Protein AF-A0A9D5VQ92-F1 (afdb_monomer_lite)

Secondary structure (DSSP, 8-state):
--SSS-EEEEEE--TT-SSPPPEEEEE-TT-S-----S-TTSSHHHHHHHHHHHHHHHHTTPPPSSSEEEE---SEEEEE-GGG--TTS-S-HHHHHHHHHHHHHHHHHHS-HHHHTTEEEEESSSSTTS-HHHHHHHHHHHHHHHHHTT-

Sequence (151 aa):
MASTPSLLLQGLFHPLLANPVTNDITLSTTEHGLIISGPNTGGKSVALKAIAIAHLFLHFGLFIPATHACIYPFDHLYFFGNDQQDLSQGLSSFSAEVKNYLHLLSELTLLPSVAAGNSLIIIDEIFSSTSSEEASALAISLFSELKKLGS

Radius of gyration: 15.93 Å; chains: 1; bounding box: 35×37×40 Å

Structure (mmCIF, N/CA/C/O backbone):
data_AF-A0A9D5VQ92-F1
#
_entry.id   AF-A0A9D5VQ92-F1
#
loop_
_atom_site.group_PDB
_atom_site.id
_atom_site.type_symbol
_atom_site.label_atom_id
_atom_site.label_alt_id
_atom_site.label_comp_id
_atom_site.label_asym_id
_atom_site.label_entity_id
_atom_site.label_seq_id
_atom_site.pdbx_PDB_ins_code
_atom_site.Cartn_x
_atom_site.Cartn_y
_atom_site.Cartn_z
_atom_site.occupancy
_atom_site.B_iso_or_equiv
_atom_site.auth_seq_id
_atom_site.auth_comp_id
_atom_site.auth_asym_id
_atom_site.auth_atom_id
_atom_site.pdbx_PDB_model_num
ATOM 1 N N . MET A 1 1 ? 6.064 -12.764 -10.974 1.00 61.53 1 MET A N 1
ATOM 2 C CA . MET A 1 1 ? 4.900 -12.556 -10.087 1.00 61.53 1 MET A CA 1
ATOM 3 C C . MET A 1 1 ? 5.091 -13.431 -8.870 1.00 61.53 1 MET A C 1
ATOM 5 O O . MET A 1 1 ? 5.576 -14.548 -9.030 1.00 61.53 1 MET A O 1
ATOM 9 N N . ALA A 1 2 ? 4.778 -12.919 -7.684 1.00 66.44 2 ALA A N 1
ATOM 10 C CA . ALA A 1 2 ? 4.850 -13.710 -6.461 1.00 66.44 2 ALA A CA 1
ATOM 11 C C . ALA A 1 2 ? 3.618 -14.622 -6.329 1.00 66.44 2 ALA A C 1
ATOM 13 O O . ALA A 1 2 ? 2.543 -14.276 -6.811 1.00 66.44 2 ALA A O 1
ATOM 14 N N . SER A 1 3 ? 3.774 -15.774 -5.673 1.00 75.38 3 SER A N 1
ATOM 15 C CA . SER A 1 3 ? 2.689 -16.729 -5.381 1.00 75.38 3 SER A CA 1
ATOM 16 C C . SER A 1 3 ? 1.998 -16.484 -4.036 1.00 75.38 3 SER A C 1
ATOM 18 O O . SER A 1 3 ? 1.036 -17.165 -3.702 1.00 75.38 3 SER A O 1
ATOM 20 N N . THR A 1 4 ? 2.512 -15.541 -3.251 1.00 84.81 4 THR A N 1
ATOM 21 C CA . THR A 1 4 ? 2.058 -15.186 -1.900 1.00 84.81 4 THR A CA 1
ATOM 22 C C . THR A 1 4 ? 2.129 -13.669 -1.720 1.00 84.81 4 THR A C 1
ATOM 24 O O . THR A 1 4 ? 3.044 -13.069 -2.304 1.00 84.81 4 THR A O 1
ATOM 27 N N . PRO A 1 5 ? 1.244 -13.058 -0.905 1.00 88.94 5 PRO A N 1
ATOM 28 C CA . PRO A 1 5 ? 1.229 -11.618 -0.651 1.00 88.94 5 PRO A CA 1
ATOM 29 C C . PRO A 1 5 ? 2.618 -11.076 -0.324 1.00 88.94 5 PRO A C 1
ATOM 31 O O . PRO A 1 5 ? 3.227 -11.455 0.673 1.00 88.94 5 PRO A O 1
ATOM 34 N N . SER A 1 6 ? 3.161 -10.274 -1.239 1.00 91.94 6 SER A N 1
ATOM 35 C CA . SER A 1 6 ? 4.499 -9.691 -1.133 1.00 91.94 6 SER A CA 1
ATOM 36 C C . SER A 1 6 ? 4.720 -8.606 -2.188 1.00 91.94 6 SER A C 1
ATOM 38 O O . SER A 1 6 ? 4.094 -8.599 -3.255 1.00 91.94 6 SER A O 1
ATOM 40 N N . LEU A 1 7 ? 5.633 -7.686 -1.882 1.00 94.19 7 LEU A N 1
ATOM 41 C CA . LEU A 1 7 ? 6.100 -6.631 -2.776 1.00 94.19 7 LEU A CA 1
ATOM 42 C C . LEU A 1 7 ? 7.625 -6.595 -2.719 1.00 94.19 7 LEU A C 1
ATOM 44 O O . LEU A 1 7 ? 8.191 -6.361 -1.660 1.00 94.19 7 LEU A O 1
ATOM 48 N N . LEU A 1 8 ? 8.296 -6.800 -3.846 1.00 96.50 8 LEU A N 1
ATOM 49 C CA . LEU A 1 8 ? 9.724 -6.540 -4.002 1.00 96.50 8 LEU A CA 1
ATOM 50 C C . LEU A 1 8 ? 9.899 -5.600 -5.187 1.00 96.50 8 LEU A C 1
ATOM 52 O O . LEU A 1 8 ? 9.673 -5.989 -6.332 1.00 96.50 8 LEU A O 1
ATOM 56 N N . LEU A 1 9 ? 10.286 -4.365 -4.909 1.00 97.75 9 LEU A N 1
ATOM 57 C CA . LEU A 1 9 ? 10.472 -3.310 -5.894 1.00 97.75 9 LEU A CA 1
ATOM 58 C C . LEU A 1 9 ? 11.860 -2.717 -5.680 1.00 97.75 9 LEU A C 1
ATOM 60 O O . LEU A 1 9 ? 12.136 -2.183 -4.612 1.00 97.75 9 LEU A O 1
ATOM 64 N N . GLN A 1 10 ? 12.729 -2.821 -6.679 1.00 98.31 10 GLN A N 1
ATOM 65 C CA . GLN A 1 10 ? 14.048 -2.194 -6.661 1.00 98.31 10 GLN A CA 1
ATOM 66 C C . GLN A 1 10 ? 14.082 -1.067 -7.681 1.00 98.31 10 GLN A C 1
ATOM 68 O O . GLN A 1 10 ? 13.569 -1.211 -8.795 1.00 98.31 10 GLN A O 1
ATOM 73 N N . GLY A 1 11 ? 14.664 0.063 -7.301 1.00 97.94 11 GLY A N 1
ATOM 74 C CA . GLY A 1 11 ? 14.735 1.246 -8.141 1.00 97.94 11 GLY A CA 1
ATOM 75 C C . GLY A 1 11 ? 13.360 1.794 -8.539 1.00 97.94 11 GLY A C 1
ATOM 76 O O . GLY A 1 11 ? 13.227 2.315 -9.645 1.00 97.94 11 GLY A O 1
ATOM 77 N N . LEU A 1 12 ? 12.334 1.649 -7.691 1.00 98.38 12 LEU A N 1
ATOM 78 C CA . LEU A 1 12 ? 10.981 2.139 -7.965 1.00 98.38 12 LEU A CA 1
ATOM 79 C C . LEU A 1 12 ? 10.982 3.658 -8.082 1.00 98.38 12 LEU A C 1
ATOM 81 O O . LEU A 1 12 ? 11.481 4.353 -7.196 1.00 98.38 12 LEU A O 1
ATOM 85 N N . PHE A 1 13 ? 10.344 4.185 -9.117 1.00 97.50 13 PHE A N 1
ATOM 86 C CA . PHE A 1 13 ? 10.149 5.618 -9.275 1.00 97.50 13 PHE A CA 1
ATOM 87 C C . PHE A 1 13 ? 8.709 5.962 -9.639 1.00 97.50 13 PHE A C 1
ATOM 89 O O . PHE A 1 13 ? 7.961 5.151 -10.178 1.00 97.50 13 PHE A O 1
ATOM 96 N N . HIS A 1 14 ? 8.320 7.207 -9.366 1.00 97.38 14 HIS A N 1
ATOM 97 C CA . HIS A 1 14 ? 7.031 7.725 -9.801 1.00 97.38 14 HIS A CA 1
ATOM 98 C C . HIS A 1 14 ? 7.125 8.182 -11.271 1.00 97.38 14 HIS A C 1
ATOM 100 O O . HIS A 1 14 ? 7.825 9.161 -11.549 1.00 97.38 14 HIS A O 1
ATOM 106 N N . PRO A 1 15 ? 6.418 7.541 -12.222 1.00 96.44 15 PRO A N 1
ATOM 107 C CA . PRO A 1 15 ? 6.654 7.739 -13.657 1.00 96.44 15 PRO A CA 1
ATOM 108 C C . PRO A 1 15 ? 6.230 9.115 -14.190 1.00 96.44 15 PRO A C 1
ATOM 110 O O . PRO A 1 15 ? 6.669 9.512 -15.262 1.00 96.44 15 PRO A O 1
ATOM 113 N N . LEU A 1 16 ? 5.395 9.858 -13.454 1.00 95.50 16 LEU A N 1
ATOM 114 C CA . LEU A 1 16 ? 4.981 11.217 -13.840 1.00 95.50 16 LEU A CA 1
ATOM 115 C C . LEU A 1 16 ? 5.953 12.323 -13.388 1.00 95.50 16 LEU A C 1
ATOM 117 O O . LEU A 1 16 ? 5.697 13.497 -13.645 1.00 95.50 16 LEU A O 1
ATOM 121 N N . LEU A 1 17 ? 7.042 11.987 -12.687 1.00 95.06 17 LEU A N 1
ATOM 122 C CA . LEU A 1 17 ? 8.044 12.972 -12.275 1.00 95.06 17 LEU A CA 1
ATOM 123 C C . LEU A 1 17 ? 9.147 13.089 -13.328 1.00 95.06 17 LEU A C 1
ATOM 125 O O . LEU A 1 17 ? 9.634 12.085 -13.833 1.00 95.06 17 LEU A O 1
ATOM 129 N N . ALA A 1 18 ? 9.586 14.318 -13.613 1.00 94.25 18 ALA A N 1
ATOM 130 C CA . ALA A 1 18 ? 10.633 14.571 -14.605 1.00 94.25 18 ALA A CA 1
ATOM 131 C C . ALA A 1 18 ? 12.019 14.055 -14.173 1.00 94.25 18 ALA A C 1
ATOM 133 O O . ALA A 1 18 ? 12.769 13.552 -14.998 1.00 94.25 18 ALA A O 1
ATOM 134 N N . ASN A 1 19 ? 12.354 14.172 -12.882 1.00 94.06 19 ASN A N 1
ATOM 135 C CA . ASN A 1 19 ? 13.621 13.709 -12.306 1.00 94.06 19 ASN A CA 1
ATOM 136 C C . ASN A 1 19 ? 13.340 12.958 -10.995 1.00 94.06 19 ASN A C 1
ATOM 138 O O . ASN A 1 19 ? 13.517 13.527 -9.914 1.00 94.06 19 ASN A O 1
ATOM 142 N N . PRO A 1 20 ? 12.806 11.727 -11.056 1.00 94.75 20 PRO A N 1
ATOM 143 C CA . PRO A 1 20 ? 12.431 11.010 -9.854 1.00 94.75 20 PRO A CA 1
ATOM 144 C C . PRO A 1 20 ? 13.657 10.473 -9.115 1.00 94.75 20 PRO A C 1
ATOM 146 O O . PRO A 1 20 ? 14.600 9.963 -9.718 1.00 94.75 20 PRO A O 1
ATOM 149 N N . VAL A 1 21 ? 13.592 10.510 -7.786 1.00 94.50 21 VAL A N 1
ATOM 150 C CA . VAL A 1 21 ? 14.463 9.698 -6.933 1.00 94.50 21 VAL A CA 1
ATOM 151 C C . VAL A 1 21 ? 13.875 8.291 -6.865 1.00 94.50 21 VAL A C 1
ATOM 153 O O . VAL A 1 21 ? 12.665 8.130 -6.688 1.00 94.50 21 VAL A O 1
ATOM 156 N N . THR A 1 22 ? 14.724 7.282 -7.038 1.00 96.69 22 THR A N 1
ATOM 157 C CA . THR A 1 22 ? 14.315 5.878 -6.969 1.00 96.69 22 THR A CA 1
ATOM 158 C C . THR A 1 22 ? 14.326 5.373 -5.528 1.00 96.69 22 THR A C 1
ATOM 160 O O . THR A 1 22 ? 15.098 5.859 -4.702 1.00 96.69 22 THR A O 1
ATOM 163 N N . ASN A 1 23 ? 13.459 4.412 -5.217 1.00 95.88 23 ASN A N 1
ATOM 164 C CA . ASN A 1 23 ? 13.325 3.827 -3.887 1.00 95.88 23 ASN A CA 1
ATOM 165 C C . ASN A 1 23 ? 13.266 2.302 -3.987 1.00 95.88 23 ASN A C 1
ATOM 167 O O . ASN A 1 23 ? 12.605 1.760 -4.872 1.00 95.88 23 ASN A O 1
ATOM 171 N N . ASP A 1 24 ? 13.906 1.620 -3.045 1.00 97.19 24 ASP A N 1
ATOM 172 C CA . ASP A 1 24 ? 13.750 0.180 -2.873 1.00 97.19 24 ASP A CA 1
ATOM 173 C C . ASP A 1 24 ? 12.674 -0.073 -1.816 1.00 97.19 24 ASP A C 1
ATOM 175 O O . ASP A 1 24 ? 12.704 0.508 -0.730 1.00 97.19 24 ASP A O 1
ATOM 179 N N . ILE A 1 25 ? 11.700 -0.922 -2.139 1.00 96.00 25 ILE A N 1
ATOM 180 C CA . ILE A 1 25 ? 10.546 -1.214 -1.288 1.00 96.00 25 ILE A CA 1
ATOM 181 C C . ILE A 1 25 ? 10.381 -2.722 -1.211 1.00 96.00 25 ILE A C 1
ATOM 183 O O . ILE A 1 25 ? 10.268 -3.404 -2.231 1.00 96.00 25 ILE A O 1
ATOM 187 N N . THR A 1 26 ? 10.374 -3.238 0.014 1.00 95.06 26 THR A N 1
ATOM 188 C CA . THR A 1 26 ? 10.162 -4.657 0.287 1.00 95.06 26 THR A CA 1
ATOM 189 C C . THR A 1 26 ? 9.069 -4.818 1.334 1.00 95.06 26 THR A C 1
ATOM 191 O O . THR A 1 26 ? 9.128 -4.195 2.389 1.00 95.06 26 THR A O 1
ATOM 194 N N . LEU A 1 27 ? 8.086 -5.656 1.023 1.00 92.94 27 LEU A N 1
ATOM 195 C CA . LEU A 1 27 ? 7.121 -6.229 1.949 1.00 92.94 27 LEU A CA 1
ATOM 196 C C . LEU A 1 27 ? 7.185 -7.742 1.755 1.00 92.94 27 LEU A C 1
ATOM 198 O O . LEU A 1 27 ? 6.778 -8.267 0.712 1.00 92.94 27 LEU A O 1
ATOM 202 N N . SER A 1 28 ? 7.781 -8.428 2.721 1.00 89.19 28 SER A N 1
ATOM 203 C CA . SER A 1 28 ? 7.953 -9.877 2.680 1.00 89.19 28 SER A CA 1
ATOM 204 C C . SER A 1 28 ? 6.657 -10.607 3.032 1.00 89.19 28 SER A C 1
ATOM 206 O O . SER A 1 28 ? 5.723 -10.040 3.585 1.00 89.19 28 SER A O 1
ATOM 208 N N . THR A 1 29 ? 6.621 -11.913 2.781 1.00 85.25 29 THR A N 1
ATOM 209 C CA . THR A 1 29 ? 5.471 -12.769 3.114 1.00 85.25 29 THR A CA 1
ATOM 210 C C . THR A 1 29 ? 5.253 -12.952 4.618 1.00 85.25 29 THR A C 1
ATOM 212 O O . THR A 1 29 ? 4.256 -13.539 5.028 1.00 85.25 29 THR A O 1
ATOM 215 N N . THR A 1 30 ? 6.217 -12.539 5.444 1.00 83.38 30 THR A N 1
ATOM 216 C CA . THR A 1 30 ? 6.151 -12.615 6.912 1.00 83.38 30 THR A CA 1
ATOM 217 C C . THR A 1 30 ? 5.660 -11.320 7.552 1.00 83.38 30 THR A C 1
ATOM 219 O O . THR A 1 30 ? 5.426 -11.281 8.759 1.00 83.38 30 THR A O 1
ATOM 222 N N . GLU A 1 31 ? 5.521 -10.260 6.761 1.00 81.88 31 GLU A N 1
ATOM 223 C CA . GLU A 1 31 ? 5.085 -8.944 7.205 1.00 81.88 31 GLU A CA 1
ATOM 224 C C . GLU A 1 31 ? 3.654 -8.692 6.719 1.00 81.88 31 GLU A C 1
ATOM 226 O O . GLU A 1 31 ? 3.314 -8.982 5.577 1.00 81.88 31 GLU A O 1
ATOM 231 N N . HIS A 1 32 ? 2.813 -8.131 7.589 1.00 78.19 32 HIS A N 1
ATOM 232 C CA . HIS A 1 32 ? 1.421 -7.778 7.267 1.00 78.19 32 HIS A CA 1
ATOM 233 C C . HIS A 1 32 ? 1.254 -6.294 6.903 1.00 78.19 32 HIS A C 1
ATOM 235 O O . HIS A 1 32 ? 0.145 -5.803 6.753 1.00 78.19 32 HIS A O 1
ATOM 241 N N . GLY A 1 33 ? 2.348 -5.538 6.822 1.00 88.25 33 GLY A N 1
ATOM 242 C CA . GLY A 1 33 ? 2.294 -4.121 6.496 1.00 88.25 33 GLY A CA 1
ATOM 243 C C . GLY A 1 33 ? 3.656 -3.448 6.579 1.00 88.25 33 GLY A C 1
ATOM 244 O O . GLY A 1 33 ? 4.580 -3.953 7.217 1.00 88.25 33 GLY A O 1
ATOM 245 N N . LEU A 1 34 ? 3.754 -2.287 5.936 1.00 91.12 34 LEU A N 1
ATOM 246 C CA . LEU A 1 34 ? 4.936 -1.431 5.913 1.00 91.12 34 LEU A CA 1
ATOM 247 C C . LEU A 1 34 ? 4.552 -0.042 6.429 1.00 91.12 34 LEU A C 1
ATOM 249 O O . LEU A 1 34 ? 3.668 0.604 5.872 1.00 91.12 34 LEU A O 1
ATOM 253 N N . ILE A 1 35 ? 5.243 0.434 7.466 1.00 90.56 35 ILE A N 1
ATOM 254 C CA . ILE A 1 35 ? 5.087 1.806 7.965 1.00 90.56 35 ILE A CA 1
ATOM 255 C C . ILE A 1 35 ? 6.214 2.662 7.393 1.00 90.56 35 ILE A C 1
ATOM 257 O O . ILE A 1 35 ? 7.389 2.410 7.659 1.00 90.56 35 ILE A O 1
ATOM 261 N N . ILE A 1 36 ? 5.853 3.709 6.649 1.00 89.44 36 ILE A N 1
ATOM 262 C CA . ILE A 1 36 ? 6.797 4.706 6.137 1.00 89.44 36 ILE A CA 1
ATOM 263 C C . ILE A 1 36 ? 6.689 5.963 7.004 1.00 89.44 36 ILE A C 1
ATOM 265 O O . ILE A 1 36 ? 5.681 6.667 6.971 1.00 89.44 36 ILE A O 1
ATOM 269 N N . SER A 1 37 ? 7.734 6.258 7.776 1.00 87.31 37 SER A N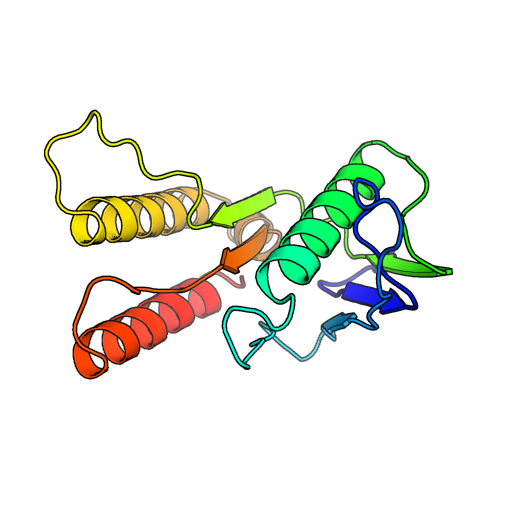 1
ATOM 270 C CA . SER A 1 37 ? 7.817 7.450 8.627 1.00 87.31 37 SER A CA 1
ATOM 271 C C . SER A 1 37 ? 8.875 8.435 8.119 1.00 87.31 37 SER A C 1
ATOM 273 O O . SER A 1 37 ? 9.732 8.099 7.305 1.00 87.31 37 SER A O 1
ATOM 275 N N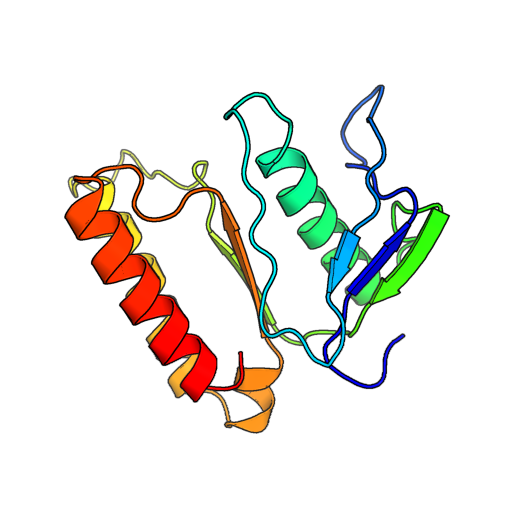 . GLY A 1 38 ? 8.784 9.692 8.557 1.00 85.81 38 GLY A N 1
ATOM 276 C CA . GLY A 1 38 ? 9.683 10.769 8.138 1.00 85.81 38 GLY A CA 1
ATOM 277 C C . G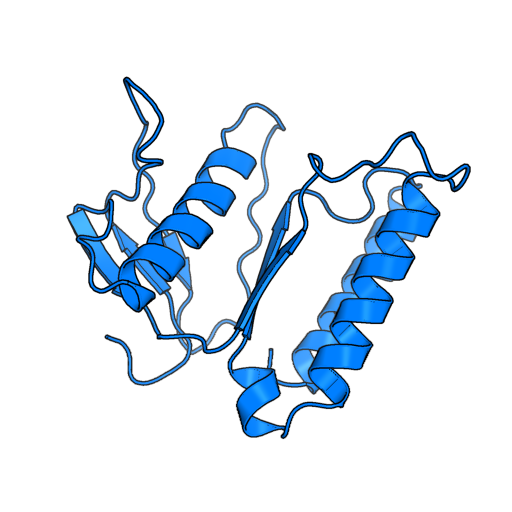LY A 1 38 ? 8.950 12.099 7.943 1.00 85.81 38 GLY A C 1
ATOM 278 O O . GLY A 1 38 ? 7.724 12.146 8.066 1.00 85.81 38 GLY A O 1
ATOM 279 N N . PRO A 1 39 ? 9.662 13.191 7.616 1.00 82.19 39 PRO A N 1
ATOM 280 C CA . PRO A 1 39 ? 9.054 14.506 7.404 1.00 82.19 39 PRO A CA 1
ATOM 281 C C . PRO A 1 39 ? 8.058 14.494 6.230 1.00 82.19 39 PRO A C 1
ATOM 283 O O . PRO A 1 39 ? 8.197 13.703 5.294 1.00 82.19 39 PRO A O 1
ATOM 286 N N . ASN A 1 40 ? 7.039 15.360 6.254 1.00 74.19 40 ASN A N 1
ATOM 287 C CA . ASN A 1 40 ? 5.988 15.406 5.216 1.00 74.19 40 ASN A CA 1
ATOM 288 C C . ASN A 1 40 ? 6.554 15.651 3.811 1.00 74.19 40 ASN A C 1
ATOM 290 O O . ASN A 1 40 ? 6.115 15.044 2.842 1.00 74.19 40 ASN A O 1
ATOM 294 N N . THR A 1 41 ? 7.628 16.426 3.709 1.00 78.38 41 THR A N 1
ATOM 295 C CA . THR A 1 41 ? 8.335 16.714 2.454 1.00 78.38 41 THR A CA 1
ATOM 296 C C . THR A 1 41 ? 9.350 15.640 2.042 1.00 78.38 41 THR A C 1
ATOM 298 O O . THR A 1 41 ? 10.062 15.818 1.060 1.00 78.38 41 THR A O 1
ATOM 301 N N . GLY A 1 42 ? 9.420 14.512 2.757 1.00 80.56 42 GLY A N 1
ATOM 302 C CA . GLY A 1 42 ? 10.373 13.424 2.504 1.00 80.56 42 GLY A CA 1
ATOM 303 C C . GLY A 1 42 ? 10.022 12.501 1.331 1.00 80.56 42 GLY A C 1
ATOM 304 O O . GLY A 1 42 ? 10.691 11.495 1.143 1.00 80.56 42 GLY A O 1
ATOM 305 N N . GLY A 1 43 ? 8.964 12.796 0.567 1.00 88.62 43 GLY A N 1
ATOM 306 C CA . GLY A 1 43 ? 8.570 11.991 -0.597 1.00 88.62 43 GLY A CA 1
ATOM 307 C C . GLY A 1 43 ? 7.759 10.731 -0.275 1.00 88.62 43 GLY A C 1
ATOM 308 O O . GLY A 1 43 ? 7.546 9.915 -1.167 1.00 88.62 43 GLY A O 1
ATOM 309 N N . LYS A 1 44 ? 7.257 10.577 0.959 1.00 92.50 44 LYS A N 1
ATOM 310 C CA . LYS A 1 44 ? 6.459 9.409 1.385 1.00 92.50 44 LYS A CA 1
ATOM 311 C C . LYS A 1 44 ? 5.229 9.199 0.499 1.00 92.50 44 LYS A C 1
ATOM 313 O O . LYS A 1 44 ? 5.076 8.137 -0.092 1.00 92.50 44 LYS A O 1
ATOM 318 N N . SER A 1 45 ? 4.420 10.242 0.3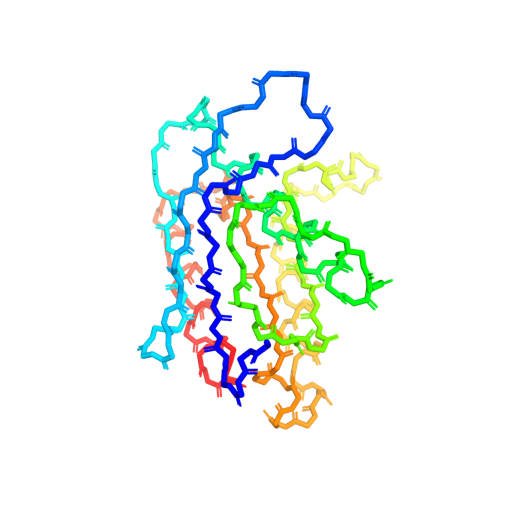23 1.00 91.62 45 SER A N 1
ATOM 319 C CA . SER A 1 45 ? 3.221 10.209 -0.521 1.00 91.62 45 SER A CA 1
ATOM 320 C C . SER A 1 45 ? 3.548 9.872 -1.979 1.00 91.62 45 SER A C 1
ATOM 322 O O . SER A 1 45 ? 2.821 9.132 -2.634 1.00 91.62 45 SER A O 1
ATOM 324 N N . VAL A 1 46 ? 4.687 10.357 -2.490 1.00 93.62 46 VAL A N 1
ATOM 325 C CA . VAL A 1 46 ? 5.174 10.024 -3.840 1.00 93.62 46 VAL A CA 1
ATOM 326 C C . VAL A 1 46 ? 5.546 8.544 -3.936 1.00 93.62 46 VAL A C 1
ATOM 328 O O . VAL A 1 46 ? 5.187 7.899 -4.920 1.00 93.62 46 VAL A O 1
ATOM 331 N N . ALA A 1 47 ? 6.223 7.993 -2.925 1.00 94.75 47 ALA A N 1
ATOM 332 C CA . ALA A 1 47 ? 6.563 6.575 -2.871 1.00 94.75 47 ALA A CA 1
ATOM 333 C C . ALA A 1 47 ? 5.304 5.693 -2.800 1.00 94.75 47 ALA A C 1
ATOM 335 O O . ALA A 1 47 ? 5.184 4.751 -3.580 1.00 94.75 47 ALA A O 1
ATOM 336 N N . LEU A 1 48 ? 4.328 6.037 -1.951 1.00 95.50 48 LEU A N 1
ATOM 337 C CA . LEU A 1 48 ? 3.047 5.320 -1.852 1.00 95.50 48 LEU A CA 1
ATOM 338 C C . LEU A 1 48 ? 2.277 5.337 -3.183 1.00 95.50 48 LEU A C 1
ATOM 340 O O . LEU A 1 48 ? 1.813 4.294 -3.647 1.00 95.50 48 LEU A O 1
ATOM 344 N N . LYS A 1 49 ? 2.207 6.496 -3.853 1.00 95.50 49 LYS A N 1
ATOM 345 C CA . LYS A 1 49 ? 1.609 6.617 -5.195 1.00 95.50 49 LYS A CA 1
ATOM 346 C C . LYS A 1 49 ? 2.374 5.798 -6.241 1.00 95.50 49 LYS A C 1
ATOM 348 O O . LYS A 1 49 ? 1.751 5.178 -7.099 1.00 95.50 49 LYS A O 1
ATOM 353 N N . ALA A 1 50 ? 3.705 5.738 -6.163 1.00 97.00 50 ALA A N 1
ATOM 354 C CA . ALA A 1 50 ? 4.509 4.910 -7.062 1.00 97.00 50 ALA A CA 1
ATOM 355 C C . ALA A 1 50 ? 4.228 3.406 -6.878 1.00 97.00 50 ALA A C 1
ATOM 357 O O . ALA A 1 50 ? 4.126 2.698 -7.879 1.00 97.00 50 ALA A O 1
ATOM 358 N N . ILE A 1 51 ? 4.032 2.927 -5.640 1.00 97.19 51 ILE A N 1
ATOM 359 C CA . ILE A 1 51 ? 3.611 1.537 -5.368 1.00 97.19 51 ILE A CA 1
ATOM 360 C C . ILE A 1 51 ? 2.246 1.261 -6.008 1.00 97.19 51 ILE A C 1
ATOM 362 O O . ILE A 1 51 ? 2.091 0.261 -6.710 1.00 97.19 51 ILE A O 1
ATOM 366 N N . ALA A 1 52 ? 1.273 2.157 -5.806 1.00 96.88 52 ALA A N 1
ATOM 367 C CA . ALA A 1 52 ? -0.068 2.020 -6.375 1.00 96.88 52 ALA A CA 1
ATOM 368 C C . ALA A 1 52 ? -0.026 1.945 -7.912 1.00 96.88 52 ALA A C 1
ATOM 370 O O . ALA A 1 52 ? -0.614 1.048 -8.512 1.00 96.88 52 ALA A O 1
ATOM 371 N N . ILE A 1 53 ? 0.728 2.842 -8.557 1.00 97.25 53 ILE A N 1
ATOM 372 C CA . ILE A 1 53 ? 0.899 2.849 -10.017 1.00 97.25 53 ILE A CA 1
ATOM 373 C C . ILE A 1 53 ? 1.598 1.573 -10.501 1.00 97.25 53 ILE A C 1
ATOM 375 O O . ILE A 1 53 ? 1.176 1.000 -11.503 1.00 97.25 53 ILE A O 1
ATOM 379 N N . ALA A 1 54 ? 2.635 1.104 -9.802 1.00 97.81 54 ALA A N 1
ATOM 380 C CA . ALA A 1 54 ? 3.314 -0.146 -10.138 1.00 97.81 54 ALA A CA 1
ATOM 381 C C . ALA A 1 54 ? 2.351 -1.343 -10.090 1.00 97.81 54 ALA A C 1
ATOM 383 O O . ALA A 1 54 ? 2.343 -2.165 -11.006 1.00 97.81 54 ALA A O 1
ATOM 384 N N . HIS A 1 55 ? 1.498 -1.418 -9.067 1.00 96.81 55 HIS A N 1
ATOM 385 C CA . HIS A 1 55 ? 0.474 -2.459 -8.969 1.00 96.81 55 HIS A CA 1
ATOM 386 C C . HIS A 1 55 ? -0.568 -2.358 -10.095 1.00 96.81 55 HIS A C 1
ATOM 388 O O . HIS A 1 55 ? -0.871 -3.362 -10.736 1.00 96.81 55 HIS A O 1
ATOM 394 N N . LEU A 1 56 ? -1.031 -1.153 -10.438 1.00 96.81 56 LEU A N 1
ATOM 395 C CA . LEU A 1 56 ? -1.924 -0.954 -11.587 1.00 96.81 56 LEU A CA 1
ATOM 396 C C . LEU A 1 56 ? -1.265 -1.378 -12.908 1.00 96.81 56 LEU A C 1
ATOM 398 O O . LEU A 1 56 ? -1.887 -2.051 -13.726 1.00 96.81 56 LEU A O 1
ATOM 402 N N . PHE A 1 57 ? 0.004 -1.027 -13.120 1.00 97.56 57 PHE A N 1
ATOM 403 C CA . PHE A 1 57 ? 0.744 -1.401 -14.327 1.00 97.56 57 PHE A CA 1
ATOM 404 C C . PHE A 1 57 ? 0.868 -2.918 -14.471 1.00 97.56 57 PHE A C 1
ATOM 406 O O . PHE A 1 57 ? 0.733 -3.422 -15.584 1.00 97.56 57 PHE A O 1
ATOM 413 N N . LEU A 1 58 ? 1.044 -3.646 -13.362 1.00 96.12 58 LEU A N 1
ATOM 414 C CA . LEU A 1 58 ? 1.018 -5.109 -13.359 1.00 96.12 58 LEU A CA 1
ATOM 415 C C . LEU A 1 58 ? -0.302 -5.645 -13.929 1.00 96.12 58 LEU A C 1
ATOM 417 O O . LEU A 1 58 ? -0.277 -6.508 -14.805 1.00 96.12 58 LEU A O 1
ATOM 421 N N . HIS A 1 59 ? -1.435 -5.113 -13.465 1.00 94.56 59 HIS A N 1
ATOM 422 C CA . HIS A 1 59 ? -2.773 -5.528 -13.907 1.00 94.56 59 HIS A CA 1
ATOM 423 C C . HIS A 1 59 ? -3.067 -5.173 -15.366 1.00 94.56 59 HIS A C 1
ATOM 425 O O . HIS A 1 59 ? -3.751 -5.922 -16.059 1.00 94.56 59 HIS A O 1
ATOM 431 N N . PHE A 1 60 ? -2.502 -4.074 -15.866 1.00 96.25 60 PHE A N 1
ATOM 432 C CA . PHE A 1 60 ? -2.605 -3.697 -17.278 1.00 96.25 60 PHE A CA 1
ATOM 433 C C . PHE A 1 60 ? -1.575 -4.386 -18.189 1.00 96.25 60 PHE A C 1
ATOM 435 O O . PHE A 1 60 ? -1.584 -4.152 -19.397 1.00 96.25 60 PHE A O 1
ATOM 442 N N . GLY A 1 61 ? -0.680 -5.220 -17.646 1.00 95.69 61 GLY A N 1
ATOM 443 C CA . GLY A 1 61 ? 0.385 -5.865 -18.422 1.00 95.69 61 GLY A CA 1
ATOM 444 C C . GLY A 1 61 ? 1.445 -4.886 -18.946 1.00 95.69 61 GLY A C 1
ATOM 445 O O . GLY A 1 61 ? 2.069 -5.142 -19.975 1.00 95.69 61 GLY A O 1
ATOM 446 N N . LEU A 1 62 ? 1.633 -3.755 -18.262 1.00 97.06 62 LEU A N 1
ATOM 447 C CA . LEU A 1 62 ? 2.607 -2.720 -18.602 1.00 97.06 62 LEU A CA 1
ATOM 448 C C . LEU A 1 62 ? 3.959 -2.968 -17.916 1.00 97.06 62 LEU A C 1
ATOM 450 O O . LEU A 1 62 ? 4.060 -3.662 -16.904 1.00 97.06 62 LEU A O 1
ATOM 454 N N . PHE A 1 63 ? 5.015 -2.347 -18.449 1.00 96.31 63 PHE A N 1
ATOM 455 C CA . PHE A 1 63 ? 6.323 -2.327 -17.794 1.00 96.31 63 PHE A CA 1
ATOM 456 C C . PHE A 1 63 ? 6.252 -1.565 -16.472 1.00 96.31 63 PHE A C 1
ATOM 458 O O . PHE A 1 63 ? 5.938 -0.379 -16.462 1.00 96.31 63 PHE A O 1
ATOM 465 N N . ILE A 1 64 ? 6.594 -2.233 -15.371 1.00 98.06 64 ILE A N 1
ATOM 466 C CA . ILE A 1 64 ? 6.638 -1.643 -14.029 1.00 98.06 64 ILE A CA 1
ATOM 467 C C . ILE A 1 64 ? 7.731 -0.555 -13.968 1.00 98.06 64 ILE A C 1
ATOM 469 O O . ILE A 1 64 ? 8.836 -0.808 -14.452 1.00 98.06 64 ILE A O 1
ATOM 473 N N . PRO A 1 65 ? 7.482 0.627 -13.363 1.00 97.12 65 PRO A N 1
ATOM 474 C CA . PRO A 1 65 ? 8.461 1.714 -13.254 1.00 97.12 65 PRO A CA 1
ATOM 475 C C . PRO A 1 65 ? 9.498 1.433 -12.149 1.00 97.12 65 PRO A C 1
ATOM 477 O O . PRO A 1 65 ? 9.598 2.149 -11.154 1.00 97.12 65 PRO A O 1
ATOM 480 N N . ALA A 1 66 ? 10.243 0.344 -12.309 1.00 98.12 66 ALA A N 1
ATOM 481 C CA . ALA A 1 66 ? 11.255 -0.158 -11.388 1.00 98.12 66 ALA A CA 1
ATOM 482 C C . ALA A 1 66 ? 12.359 -0.876 -12.183 1.00 98.12 66 ALA A C 1
ATOM 484 O O . ALA A 1 66 ? 12.118 -1.359 -13.291 1.00 98.12 66 ALA A O 1
ATOM 485 N N . THR A 1 67 ? 13.567 -0.979 -11.629 1.00 97.88 67 THR A N 1
ATOM 486 C CA . THR A 1 67 ? 14.658 -1.751 -12.255 1.00 97.88 67 THR A CA 1
ATOM 487 C C . THR A 1 67 ? 14.449 -3.255 -12.090 1.00 97.88 67 THR A C 1
ATOM 489 O O . THR A 1 67 ? 14.807 -4.034 -12.973 1.00 97.88 67 THR A O 1
ATOM 492 N N . HIS A 1 68 ? 13.827 -3.663 -10.984 1.00 97.62 68 HIS A N 1
ATOM 493 C CA . HIS A 1 68 ? 13.376 -5.027 -10.744 1.00 97.62 68 HIS A CA 1
ATOM 494 C C . HIS A 1 68 ? 12.066 -5.010 -9.955 1.00 97.62 68 HIS A C 1
ATOM 496 O O . HIS A 1 68 ? 11.906 -4.222 -9.024 1.00 97.62 68 HIS A O 1
ATOM 502 N N . ALA A 1 69 ? 11.129 -5.884 -10.320 1.00 97.06 69 ALA A N 1
ATOM 503 C CA . ALA A 1 69 ? 9.835 -5.974 -9.659 1.00 97.06 69 ALA A CA 1
ATOM 504 C C . ALA A 1 69 ? 9.354 -7.426 -9.543 1.00 97.06 69 ALA A C 1
ATOM 506 O O . ALA A 1 69 ? 9.224 -8.139 -10.540 1.00 97.06 69 ALA A O 1
ATOM 507 N N . CYS A 1 70 ? 9.009 -7.834 -8.325 1.00 95.81 70 CYS A N 1
ATOM 508 C CA . CYS A 1 70 ? 8.211 -9.016 -8.043 1.00 95.81 70 CYS A CA 1
ATOM 509 C C . CYS A 1 70 ? 7.044 -8.599 -7.145 1.00 95.81 70 CYS A C 1
ATOM 511 O O . CYS A 1 70 ? 7.207 -8.362 -5.953 1.00 95.81 70 CYS A O 1
ATOM 513 N N . ILE A 1 71 ? 5.868 -8.465 -7.749 1.00 95.19 71 ILE A N 1
ATOM 514 C CA . ILE A 1 71 ? 4.645 -8.028 -7.078 1.00 95.19 71 ILE A CA 1
ATOM 515 C C . ILE A 1 71 ? 3.683 -9.217 -7.031 1.00 95.19 71 ILE A C 1
ATOM 517 O O . ILE A 1 71 ? 3.544 -9.950 -8.023 1.00 95.19 71 ILE A O 1
ATOM 521 N N . TYR A 1 72 ? 3.048 -9.429 -5.881 1.00 93.94 72 TYR A N 1
ATOM 522 C CA . TYR A 1 72 ? 1.873 -10.286 -5.779 1.00 93.94 72 TYR A CA 1
ATOM 523 C C . TYR A 1 72 ? 0.664 -9.579 -6.418 1.00 93.94 72 TYR A C 1
ATOM 525 O O . TYR A 1 72 ? 0.431 -8.404 -6.120 1.00 93.94 72 TYR A O 1
ATOM 533 N N . PRO A 1 73 ? -0.091 -10.234 -7.315 1.00 93.56 73 PRO A N 1
ATOM 534 C CA . PRO A 1 73 ? -1.195 -9.601 -8.027 1.00 93.56 73 PRO A CA 1
ATOM 535 C C . PRO A 1 73 ? -2.430 -9.479 -7.123 1.00 93.56 73 PRO A C 1
ATOM 537 O O . PRO A 1 73 ? -3.375 -10.243 -7.272 1.00 93.56 73 PRO A O 1
ATOM 540 N N . PHE A 1 74 ? -2.415 -8.529 -6.178 1.00 93.19 74 PHE A N 1
ATOM 541 C CA . PHE A 1 74 ? -3.581 -8.275 -5.323 1.00 93.19 74 PHE A CA 1
ATOM 542 C C . PHE A 1 74 ? -4.820 -7.962 -6.168 1.00 93.19 74 PHE A C 1
ATOM 544 O O . PHE A 1 74 ? -4.717 -7.141 -7.082 1.00 93.19 74 PHE A O 1
ATOM 551 N N . ASP A 1 75 ? -5.961 -8.580 -5.863 1.00 91.50 75 ASP A N 1
ATOM 552 C CA . ASP A 1 75 ? -7.210 -8.410 -6.626 1.00 91.50 75 ASP A CA 1
ATOM 553 C C . ASP A 1 75 ? -7.820 -7.021 -6.410 1.00 91.50 75 ASP A C 1
ATOM 555 O O . ASP A 1 75 ? -8.437 -6.448 -7.310 1.00 91.50 75 ASP A O 1
ATOM 559 N N . HIS A 1 76 ? -7.623 -6.467 -5.212 1.00 91.94 76 HIS A N 1
ATOM 560 C CA . HIS A 1 76 ? -8.174 -5.182 -4.807 1.00 91.94 76 HIS A CA 1
ATOM 561 C C . HIS A 1 76 ? -7.058 -4.215 -4.409 1.00 91.94 76 HIS A C 1
ATOM 563 O O . HIS A 1 76 ? -6.114 -4.592 -3.715 1.00 91.94 76 HIS A O 1
ATOM 569 N N . LEU A 1 77 ? -7.177 -2.957 -4.835 1.00 93.81 77 LEU A N 1
ATOM 570 C CA . LEU A 1 77 ? -6.289 -1.863 -4.447 1.00 93.81 77 LEU A CA 1
ATOM 571 C C . LEU A 1 77 ? -7.122 -0.754 -3.809 1.00 93.81 77 LEU A C 1
ATOM 573 O O . LEU A 1 77 ? -7.963 -0.142 -4.467 1.00 93.81 77 LEU A O 1
ATOM 577 N N . TYR A 1 78 ? -6.835 -0.469 -2.545 1.00 94.25 78 TYR A N 1
ATOM 578 C CA . TYR A 1 78 ? -7.424 0.630 -1.797 1.00 94.25 78 TYR A CA 1
ATOM 579 C C . TYR A 1 78 ? -6.364 1.697 -1.554 1.00 94.25 78 TYR A C 1
ATOM 581 O O . TYR A 1 78 ? -5.308 1.405 -0.996 1.00 94.25 78 TYR A O 1
ATOM 589 N N . PHE A 1 79 ? -6.637 2.934 -1.966 1.00 93.06 79 PHE A N 1
ATOM 590 C CA . PHE A 1 79 ? -5.733 4.064 -1.765 1.00 93.06 79 PHE A CA 1
ATOM 591 C C . PHE A 1 79 ? -6.471 5.191 -1.044 1.00 93.06 79 PHE A C 1
ATOM 593 O O . PHE A 1 79 ? -7.347 5.835 -1.621 1.00 93.06 79 PHE A O 1
ATOM 600 N N . PHE A 1 80 ? -6.096 5.434 0.207 1.00 89.75 80 PHE A N 1
ATOM 601 C CA . PHE A 1 80 ? -6.568 6.559 1.006 1.00 89.75 80 PHE A CA 1
ATOM 602 C C . PHE A 1 80 ? -5.459 7.599 1.039 1.00 89.75 80 PHE A C 1
ATOM 604 O O . PHE A 1 80 ? -4.395 7.335 1.587 1.00 89.75 80 PHE A O 1
ATOM 611 N N . GLY A 1 81 ? -5.686 8.763 0.438 1.00 83.56 81 GLY A N 1
ATOM 612 C CA . GLY A 1 81 ? -4.733 9.863 0.506 1.00 83.56 81 GLY A CA 1
ATOM 613 C C . GLY A 1 81 ? -5.412 11.210 0.659 1.00 83.56 81 GLY A C 1
ATOM 614 O O . GLY A 1 81 ? -6.611 11.356 0.415 1.00 83.56 81 GLY A O 1
ATOM 615 N N . ASN A 1 82 ? -4.615 12.205 1.037 1.00 68.75 82 ASN A N 1
ATOM 616 C CA . ASN A 1 82 ? -5.089 13.540 1.403 1.00 68.75 82 ASN A CA 1
ATOM 617 C C . ASN A 1 82 ? -5.780 14.328 0.273 1.00 68.75 82 ASN A C 1
ATOM 619 O O . ASN A 1 82 ? -6.491 15.290 0.552 1.00 68.75 82 ASN A O 1
ATOM 623 N N . ASP A 1 83 ? -5.615 13.924 -0.990 1.00 61.38 83 ASP A N 1
ATOM 624 C CA . ASP A 1 83 ? -6.176 14.637 -2.149 1.00 61.38 83 ASP A CA 1
ATOM 625 C C . ASP A 1 83 ? -7.702 14.444 -2.308 1.00 61.38 83 ASP A C 1
ATOM 627 O O . ASP A 1 83 ? -8.326 15.146 -3.101 1.00 61.38 83 ASP A O 1
ATOM 631 N N . GLN A 1 84 ? -8.324 13.512 -1.571 1.00 54.22 84 GLN A N 1
ATOM 632 C CA . GLN A 1 84 ? -9.766 13.215 -1.658 1.00 54.22 84 GLN A CA 1
ATOM 633 C C . GLN A 1 84 ? -10.648 14.036 -0.698 1.00 54.22 84 GLN A C 1
ATOM 635 O O . GLN A 1 84 ? -11.770 13.640 -0.379 1.00 54.22 84 GLN A O 1
ATOM 640 N N . GLN A 1 85 ? -10.178 15.194 -0.231 1.00 53.22 85 GLN A N 1
ATOM 641 C CA . GLN A 1 85 ? -11.003 16.082 0.589 1.00 53.22 85 GLN A CA 1
ATOM 642 C C . GLN A 1 85 ? -12.022 16.835 -0.271 1.00 53.22 85 GLN A C 1
ATOM 644 O O . GLN A 1 85 ? -11.743 17.875 -0.866 1.00 53.22 85 GLN A O 1
ATOM 649 N N . ASP A 1 86 ? -13.240 16.307 -0.300 1.00 49.78 86 ASP A N 1
ATOM 650 C CA . ASP A 1 86 ? -14.391 16.984 -0.874 1.00 49.78 86 ASP A CA 1
ATOM 651 C C . ASP A 1 86 ? -14.858 18.094 0.091 1.00 49.78 86 ASP A C 1
ATOM 653 O O . ASP A 1 86 ? -15.590 17.849 1.050 1.00 49.78 86 ASP A O 1
ATOM 657 N N . LEU A 1 87 ? -14.444 19.342 -0.161 1.00 48.50 87 LEU A N 1
ATOM 658 C CA . LEU A 1 87 ? -14.906 20.553 0.554 1.00 48.50 87 LEU A CA 1
ATOM 659 C C . LEU A 1 87 ? -16.433 20.783 0.441 1.00 48.50 87 LEU A C 1
ATOM 661 O O . LEU A 1 87 ? -16.971 21.711 1.043 1.00 48.50 87 LEU A O 1
ATOM 665 N N . SER A 1 88 ? -17.123 19.976 -0.370 1.00 49.00 88 SER A N 1
ATOM 666 C CA . SER A 1 88 ? -18.536 20.106 -0.733 1.00 49.00 88 SER A CA 1
ATOM 667 C C . SER A 1 88 ? -19.505 19.436 0.253 1.00 49.00 88 SER A C 1
ATOM 669 O O . SER A 1 88 ? -20.690 19.776 0.279 1.00 49.00 88 SER A O 1
ATOM 671 N N . GLN A 1 89 ? -19.021 18.516 1.091 1.00 47.09 89 GLN A N 1
ATOM 672 C CA . GLN A 1 89 ? -19.798 17.856 2.141 1.00 47.09 89 GLN A CA 1
ATOM 673 C C . GLN A 1 89 ? -19.457 18.555 3.459 1.00 47.09 89 GLN A C 1
ATOM 675 O O . GLN A 1 89 ? -18.321 18.472 3.902 1.00 47.09 89 GLN A O 1
ATOM 680 N N . GLY A 1 90 ? -20.404 19.244 4.103 1.00 46.88 90 GLY A N 1
ATOM 681 C CA . GLY A 1 90 ? -20.190 19.988 5.361 1.00 46.88 90 GLY A CA 1
ATOM 682 C C . GLY A 1 90 ? -19.827 19.145 6.602 1.00 46.88 90 GLY A C 1
ATOM 683 O O . GLY A 1 90 ? -20.204 19.505 7.714 1.00 46.88 90 GLY A O 1
ATOM 684 N N . LEU A 1 91 ? -19.157 18.005 6.421 1.00 56.16 91 LEU A N 1
ATOM 685 C CA . LEU A 1 91 ? -18.564 17.161 7.452 1.00 56.16 91 LEU A CA 1
ATOM 686 C C . LEU A 1 91 ? -17.161 17.677 7.797 1.00 56.16 91 LEU A C 1
ATOM 688 O O . LEU A 1 91 ? -16.465 18.239 6.955 1.00 56.16 91 LEU A O 1
ATOM 692 N N . SER A 1 92 ? -16.715 17.456 9.035 1.00 66.25 92 SER A N 1
ATOM 693 C CA . SER A 1 92 ? -15.306 17.665 9.375 1.00 66.25 92 SER A CA 1
ATOM 694 C C . SER A 1 92 ? -14.429 16.668 8.606 1.00 66.25 92 SER A C 1
ATOM 696 O O . SER A 1 92 ? -14.848 15.531 8.359 1.00 66.25 92 SER A O 1
ATOM 698 N N . SER A 1 93 ? -13.197 17.065 8.265 1.00 72.31 93 SER A N 1
ATOM 699 C CA . SER A 1 93 ? -12.226 16.194 7.581 1.00 72.31 93 SER A CA 1
ATOM 700 C C . SER A 1 93 ? -12.038 14.857 8.309 1.00 72.31 93 SER A C 1
ATOM 702 O O . SER A 1 93 ? -11.957 13.813 7.672 1.00 72.31 93 SER A O 1
ATOM 704 N N . PHE A 1 94 ? -12.090 14.878 9.644 1.00 79.19 94 PHE A N 1
ATOM 705 C CA . PHE A 1 94 ? -12.008 13.690 10.489 1.00 79.19 94 PHE A CA 1
ATOM 706 C C . PHE A 1 94 ? -13.187 12.725 10.299 1.00 79.19 94 PHE A C 1
ATOM 708 O O . PHE A 1 94 ? -12.995 11.523 10.132 1.00 79.19 94 PHE A O 1
ATOM 715 N N . SER A 1 95 ? -14.428 13.223 10.299 1.00 80.12 95 SER A N 1
ATOM 716 C CA . SER A 1 95 ? -15.606 12.359 10.138 1.00 80.12 95 SER A CA 1
ATOM 717 C C . SER A 1 95 ? -15.687 11.743 8.742 1.00 80.12 95 SER A C 1
ATOM 719 O O . SER A 1 95 ? -16.118 10.597 8.607 1.00 80.12 95 SER A O 1
ATOM 721 N N . ALA A 1 96 ? -15.265 12.483 7.712 1.00 81.62 96 ALA A N 1
ATOM 722 C CA . ALA A 1 96 ? -15.151 11.950 6.358 1.00 81.62 96 ALA A CA 1
ATOM 723 C C . ALA A 1 96 ? -14.106 10.824 6.293 1.00 81.62 96 ALA A C 1
ATOM 725 O O . ALA A 1 96 ? -14.388 9.751 5.760 1.00 81.62 96 ALA A O 1
ATOM 726 N N . GLU A 1 97 ? -12.943 11.033 6.913 1.00 84.88 97 GLU A N 1
ATOM 727 C CA . GLU A 1 97 ? -11.876 10.037 6.983 1.00 84.88 97 GLU A CA 1
ATOM 728 C C . GLU A 1 97 ? -12.329 8.747 7.692 1.00 84.88 97 GLU A C 1
ATOM 730 O O . GLU A 1 97 ? -12.208 7.652 7.141 1.00 84.88 97 GLU A O 1
ATOM 735 N N . VAL A 1 98 ? -12.953 8.863 8.870 1.00 87.62 98 VAL A N 1
ATOM 736 C CA . VAL A 1 98 ? -13.496 7.707 9.606 1.00 87.62 98 VAL A CA 1
ATOM 737 C C . VAL A 1 98 ? -14.528 6.949 8.768 1.00 87.62 98 VAL A C 1
ATOM 739 O O . VAL A 1 98 ? -14.519 5.718 8.738 1.00 87.62 98 VAL A O 1
ATOM 742 N N . LYS A 1 99 ? -15.411 7.660 8.056 1.00 87.56 99 LYS A N 1
ATOM 743 C CA . LYS A 1 99 ? -16.422 7.032 7.196 1.00 87.56 99 LYS A CA 1
ATOM 744 C C . LYS A 1 99 ? -15.783 6.231 6.057 1.00 87.56 99 LYS A C 1
ATOM 746 O O . LYS A 1 99 ? -16.272 5.144 5.756 1.00 87.56 99 LYS A O 1
ATOM 751 N N . ASN A 1 100 ? -14.695 6.727 5.472 1.00 88.75 100 ASN A N 1
ATOM 752 C CA . ASN A 1 100 ? -13.952 6.017 4.430 1.00 88.75 100 ASN A CA 1
ATOM 753 C C . ASN A 1 100 ? -13.344 4.706 4.958 1.00 88.75 100 ASN A C 1
ATOM 755 O O . ASN A 1 100 ? -13.466 3.672 4.301 1.00 88.75 100 ASN A O 1
ATOM 759 N N . TYR A 1 101 ? -12.775 4.706 6.168 1.00 91.69 101 TYR A N 1
ATOM 760 C CA . TYR A 1 101 ? -12.256 3.476 6.781 1.00 91.69 101 TYR A CA 1
ATOM 761 C C . TYR A 1 101 ? -13.361 2.500 7.205 1.00 91.69 101 TYR A C 1
ATOM 763 O O . TYR A 1 101 ? -13.205 1.291 7.049 1.00 91.69 101 TYR A O 1
ATOM 771 N N . LEU A 1 102 ? -14.503 2.990 7.696 1.00 91.62 102 LEU A N 1
ATOM 772 C CA . LEU A 1 102 ? -15.657 2.125 7.970 1.00 91.62 102 LEU A CA 1
ATOM 773 C C . LEU A 1 102 ? -16.199 1.489 6.686 1.00 91.62 102 LEU A C 1
ATOM 775 O O . LEU A 1 102 ? -16.561 0.313 6.690 1.00 91.62 102 LEU A O 1
ATOM 779 N N . HIS A 1 103 ? -16.217 2.245 5.587 1.00 91.31 103 HIS A N 1
ATOM 780 C CA . HIS A 1 103 ? -16.590 1.724 4.278 1.00 91.31 103 HIS A CA 1
ATOM 781 C C . HIS A 1 103 ? -15.622 0.627 3.815 1.00 91.31 103 HIS A C 1
ATOM 783 O O . HIS A 1 103 ? -16.079 -0.463 3.479 1.00 91.31 103 HIS A O 1
ATOM 789 N N . LEU A 1 104 ? -14.306 0.862 3.903 1.00 92.88 104 LEU A N 1
ATOM 790 C CA . LEU A 1 104 ? -13.275 -0.151 3.637 1.00 92.88 104 LEU A CA 1
ATOM 791 C C . LEU A 1 104 ? -13.531 -1.449 4.406 1.00 92.88 104 LEU A C 1
ATOM 793 O O . LEU A 1 104 ? -13.621 -2.516 3.807 1.00 92.88 104 LEU A O 1
ATOM 797 N N . LEU A 1 105 ? -13.672 -1.363 5.732 1.00 92.62 105 LEU A N 1
ATOM 798 C CA . LEU A 1 105 ? -13.898 -2.538 6.574 1.00 92.62 105 LEU A CA 1
ATOM 799 C C . LEU A 1 105 ? -15.187 -3.268 6.186 1.00 92.62 105 LEU A C 1
ATOM 801 O O . LEU A 1 105 ? -15.217 -4.499 6.174 1.00 92.62 105 LEU A O 1
ATOM 805 N N . SER A 1 106 ? -16.241 -2.525 5.840 1.00 92.06 106 SER A N 1
ATOM 806 C CA . SER A 1 106 ? -17.498 -3.116 5.386 1.00 92.06 106 SER A CA 1
ATOM 807 C C . SER A 1 106 ? -17.341 -3.867 4.063 1.00 92.06 106 SER A C 1
ATOM 809 O O . SER A 1 106 ? -17.793 -5.006 3.971 1.00 92.06 106 SER A O 1
ATOM 811 N N . GLU A 1 107 ? -16.642 -3.295 3.078 1.00 91.25 107 GLU A N 1
ATOM 812 C CA . GLU A 1 107 ? -16.381 -3.962 1.801 1.00 91.25 107 GLU A CA 1
ATOM 813 C C . GLU A 1 107 ? -15.549 -5.228 1.998 1.00 91.25 107 GLU A C 1
ATOM 815 O O . GLU A 1 107 ? -15.952 -6.296 1.542 1.00 91.25 107 GLU A O 1
ATOM 820 N N . LEU A 1 108 ? -14.449 -5.141 2.753 1.00 90.88 108 LEU A N 1
ATOM 821 C CA . LEU A 1 108 ? -13.586 -6.289 3.041 1.00 90.88 108 LEU A CA 1
ATOM 822 C C . LEU A 1 108 ? -14.332 -7.411 3.780 1.00 90.88 108 LEU A C 1
ATOM 824 O O . LEU A 1 108 ? -14.092 -8.584 3.514 1.00 90.88 108 LEU A O 1
ATOM 828 N N . THR A 1 109 ? -15.266 -7.071 4.673 1.00 87.50 109 THR A N 1
ATOM 829 C CA . THR A 1 109 ? -16.082 -8.057 5.409 1.00 87.50 109 THR A CA 1
ATOM 830 C C . THR A 1 109 ? -17.092 -8.771 4.507 1.00 87.50 109 THR A C 1
ATOM 832 O O . THR A 1 109 ? -17.467 -9.912 4.779 1.00 87.50 109 THR A O 1
ATOM 835 N N . LEU A 1 110 ? -17.556 -8.113 3.442 1.00 88.19 110 LEU A N 1
ATOM 836 C CA . LEU A 1 110 ? -18.478 -8.706 2.471 1.00 88.19 110 LEU A CA 1
ATOM 837 C C . LEU A 1 110 ? -17.767 -9.627 1.468 1.00 88.19 110 LEU A C 1
ATOM 839 O O . LEU A 1 110 ? -18.426 -10.458 0.835 1.00 88.19 110 LEU A O 1
ATOM 843 N N . LEU A 1 111 ? -16.445 -9.508 1.321 1.00 84.88 111 LEU A N 1
ATOM 844 C CA . LEU A 1 111 ? -15.652 -10.407 0.489 1.00 84.88 111 LEU A CA 1
ATOM 845 C C . LEU A 1 111 ? -15.517 -11.795 1.145 1.00 84.88 111 LEU A C 1
ATOM 847 O O . LEU A 1 111 ? -15.438 -11.911 2.370 1.00 84.88 111 LEU A O 1
ATOM 851 N N . PRO A 1 112 ? -15.425 -12.883 0.354 1.00 79.12 112 PRO A N 1
ATOM 852 C CA . PRO A 1 112 ? -14.963 -14.168 0.872 1.00 79.12 112 PRO A CA 1
ATOM 853 C C . PRO A 1 112 ? -13.621 -13.993 1.593 1.00 79.12 112 PRO A C 1
ATOM 855 O O . PRO A 1 112 ? -12.761 -13.269 1.101 1.00 79.12 112 PRO A O 1
ATOM 858 N N . SER A 1 113 ? -13.388 -14.689 2.711 1.00 68.81 113 SER A N 1
ATOM 859 C CA . SER A 1 113 ? -12.190 -14.474 3.549 1.00 68.81 113 SER A CA 1
ATOM 860 C C . SER A 1 113 ? -10.862 -14.595 2.787 1.00 68.81 113 SER A C 1
ATOM 862 O O . SER A 1 113 ? -9.897 -13.914 3.110 1.00 68.81 113 SER A O 1
ATOM 864 N N . VAL A 1 114 ? -10.816 -15.427 1.740 1.00 64.31 114 VAL A N 1
ATOM 865 C CA . VAL A 1 114 ? -9.644 -15.563 0.856 1.00 64.31 114 VAL A CA 1
ATOM 866 C C . VAL A 1 114 ? -9.424 -14.311 -0.006 1.00 64.31 114 VAL A C 1
ATOM 868 O O . VAL A 1 114 ? -8.284 -13.932 -0.243 1.00 64.31 114 VAL A O 1
ATOM 871 N N . ALA A 1 115 ? -10.499 -13.659 -0.454 1.00 70.25 115 ALA A N 1
ATOM 872 C CA . ALA A 1 115 ? -10.447 -12.436 -1.253 1.00 70.25 115 ALA A CA 1
ATOM 873 C C . ALA A 1 115 ? -10.178 -11.189 -0.392 1.00 70.25 115 ALA A C 1
ATOM 875 O O . ALA A 1 115 ? -9.465 -10.291 -0.831 1.00 70.25 115 ALA A O 1
ATOM 876 N N . ALA A 1 116 ? -10.663 -11.155 0.855 1.00 68.12 116 ALA A N 1
ATOM 877 C CA . ALA A 1 116 ? -10.343 -10.081 1.802 1.00 68.12 116 ALA A CA 1
ATOM 878 C C . ALA A 1 116 ? -8.824 -9.987 2.060 1.00 68.12 116 ALA A C 1
ATOM 880 O O . ALA A 1 116 ? -8.240 -8.906 1.963 1.00 68.12 116 ALA A O 1
ATOM 881 N N . GLY A 1 117 ? -8.159 -11.133 2.256 1.00 75.00 117 GLY A N 1
ATOM 882 C CA . GLY A 1 117 ? -6.696 -11.214 2.361 1.00 75.00 117 GLY A CA 1
ATOM 883 C C . GLY A 1 117 ? -5.932 -10.990 1.048 1.00 75.00 117 GLY A C 1
ATOM 884 O O . GLY A 1 117 ? -4.703 -11.007 1.039 1.00 75.00 117 GLY A O 1
ATOM 885 N N . ASN A 1 118 ? -6.637 -10.764 -0.067 1.00 87.19 118 ASN A N 1
ATOM 886 C CA . ASN A 1 118 ? -6.063 -10.456 -1.376 1.00 87.19 118 ASN A CA 1
ATOM 887 C C . ASN A 1 118 ? -6.204 -8.964 -1.744 1.00 87.19 118 ASN A C 1
ATOM 889 O O . ASN A 1 118 ? -6.424 -8.609 -2.904 1.00 87.19 118 ASN A O 1
ATOM 893 N N . SER A 1 119 ? -6.086 -8.082 -0.749 1.00 91.75 119 SER A N 1
ATOM 894 C CA . SER A 1 119 ? -6.225 -6.631 -0.912 1.00 91.75 119 SER A CA 1
ATOM 895 C C . SER A 1 119 ? -4.921 -5.906 -0.584 1.00 91.75 119 SER A C 1
ATOM 897 O O . SER A 1 119 ? -4.328 -6.140 0.464 1.00 91.75 119 SER A O 1
ATOM 899 N N . LEU A 1 120 ? -4.493 -4.990 -1.453 1.00 93.81 120 LEU A N 1
ATOM 900 C CA . LEU A 1 120 ? -3.421 -4.037 -1.173 1.00 93.81 120 LEU A CA 1
ATOM 901 C C . LEU A 1 120 ? -4.038 -2.740 -0.651 1.00 93.81 120 LEU A C 1
ATOM 903 O O . LEU A 1 120 ? -4.733 -2.038 -1.386 1.00 93.81 120 LEU A O 1
ATOM 907 N N . ILE A 1 121 ? -3.780 -2.417 0.615 1.00 94.75 121 ILE A N 1
ATOM 908 C CA . ILE A 1 121 ? -4.304 -1.215 1.269 1.00 94.75 121 ILE A CA 1
ATOM 909 C C . ILE A 1 121 ? -3.156 -0.230 1.478 1.00 94.75 121 ILE A C 1
ATOM 911 O O . ILE A 1 121 ? -2.158 -0.541 2.125 1.00 94.75 121 ILE A O 1
ATOM 915 N N . ILE A 1 122 ? -3.303 0.969 0.923 1.00 94.69 122 ILE A N 1
ATOM 916 C CA . ILE A 1 122 ? -2.333 2.058 1.008 1.00 94.69 122 ILE A CA 1
ATOM 917 C C . ILE A 1 122 ? -3.013 3.243 1.688 1.00 94.69 122 ILE A C 1
ATOM 919 O O . ILE A 1 122 ? -4.037 3.731 1.211 1.00 94.69 122 ILE A O 1
ATOM 923 N N . ILE A 1 123 ? -2.435 3.702 2.797 1.00 92.88 123 ILE A N 1
ATOM 924 C CA . ILE A 1 123 ? -2.926 4.847 3.570 1.00 92.88 123 ILE A CA 1
ATOM 925 C C . ILE A 1 123 ? -1.808 5.889 3.641 1.00 92.88 123 ILE A C 1
ATOM 927 O O . ILE A 1 123 ? -0.725 5.617 4.161 1.00 92.88 123 ILE A O 1
ATOM 931 N N . ASP A 1 124 ? -2.071 7.071 3.098 1.00 89.31 124 ASP A N 1
ATOM 932 C CA . ASP A 1 124 ? -1.195 8.238 3.121 1.00 89.31 124 ASP A CA 1
ATOM 933 C C . ASP A 1 124 ? -1.724 9.232 4.159 1.00 89.31 124 ASP A C 1
ATOM 935 O O . ASP A 1 124 ? -2.707 9.921 3.911 1.00 89.31 124 ASP A O 1
ATOM 939 N N . GLU A 1 125 ? -1.049 9.259 5.313 1.00 82.50 125 GLU A N 1
ATOM 940 C CA . GLU A 1 125 ? -1.426 9.978 6.540 1.00 82.50 125 GLU A CA 1
ATOM 941 C C . GLU A 1 125 ? -2.741 9.493 7.179 1.00 82.50 125 GLU A C 1
ATOM 943 O O . GLU A 1 125 ? -3.832 9.702 6.670 1.00 82.50 125 GLU A O 1
ATOM 948 N N . ILE A 1 126 ? -2.631 8.862 8.351 1.00 84.50 126 ILE A N 1
ATOM 949 C CA . ILE A 1 126 ? -3.771 8.310 9.091 1.00 84.50 126 ILE A CA 1
ATOM 950 C C . ILE A 1 126 ? -4.196 9.249 10.230 1.00 84.50 126 ILE A C 1
ATOM 952 O O . ILE A 1 126 ? -3.364 9.669 11.036 1.00 84.50 126 ILE A O 1
ATOM 956 N N . PHE A 1 127 ? -5.488 9.567 10.305 1.00 81.81 127 PHE A N 1
ATOM 957 C CA . PHE A 1 127 ? -6.137 10.389 11.332 1.00 81.81 127 PHE A CA 1
ATOM 958 C C . PHE A 1 127 ? -5.447 11.739 11.590 1.00 81.81 127 PHE A C 1
ATOM 960 O O . PHE A 1 127 ? -5.309 12.178 12.732 1.00 81.81 127 PHE A O 1
ATOM 967 N N . SER A 1 128 ? -5.031 12.431 10.524 1.00 74.56 128 SER A N 1
ATOM 968 C CA . SER A 1 128 ? -4.217 13.661 10.595 1.00 74.56 128 SER A CA 1
ATOM 969 C C . SER A 1 128 ? -4.943 14.882 11.181 1.00 74.56 128 SER A C 1
ATOM 971 O O . SER A 1 128 ? -4.316 15.895 11.490 1.00 74.56 128 SER A O 1
ATOM 973 N N . SER A 1 129 ? -6.264 14.794 11.352 1.00 73.00 129 SER A N 1
ATOM 974 C CA . SER A 1 129 ? -7.139 15.897 11.76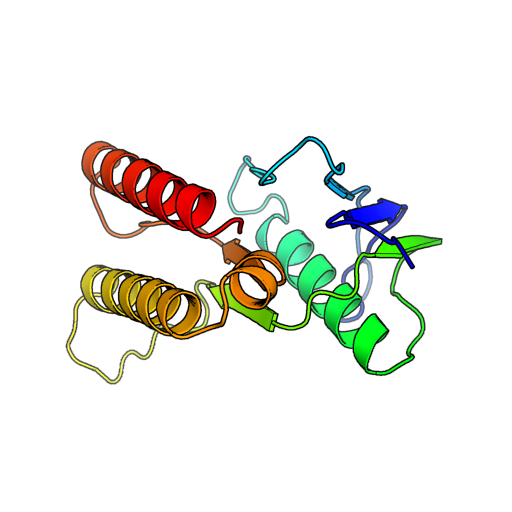8 1.00 73.00 129 SER A CA 1
ATOM 975 C C . SER A 1 129 ? -7.623 15.823 13.226 1.00 73.00 129 SER A C 1
ATOM 977 O O . SER A 1 129 ? -8.482 16.618 13.612 1.00 73.00 129 SER A O 1
ATOM 979 N N . THR A 1 130 ? -7.075 14.913 14.046 1.00 78.06 130 THR A N 1
ATOM 980 C CA . THR A 1 130 ? -7.401 14.787 15.483 1.00 78.06 130 THR A CA 1
ATOM 981 C C . THR A 1 130 ? -6.158 14.817 16.396 1.00 78.06 130 THR A C 1
ATOM 983 O O . THR A 1 130 ? -5.031 15.014 15.938 1.00 78.06 130 THR A O 1
ATOM 986 N N . SER A 1 131 ? -6.353 14.680 17.713 1.00 84.88 131 SER A N 1
ATOM 987 C CA . SER A 1 131 ? -5.277 14.582 18.700 1.00 84.88 131 SER A CA 1
ATOM 988 C C . SER A 1 131 ? -4.416 13.333 18.467 1.00 84.88 131 SER A C 1
ATOM 990 O O . SER A 1 131 ? -4.906 12.285 18.055 1.00 84.88 131 SER A O 1
ATOM 992 N N . SER A 1 132 ? -3.117 13.426 18.766 1.00 83.81 132 SER A N 1
ATOM 993 C CA . SER A 1 132 ? -2.163 12.317 18.579 1.00 83.81 132 SER A CA 1
ATOM 994 C C . SER A 1 132 ? -2.593 11.029 19.300 1.00 83.81 132 SER A C 1
ATOM 996 O O . SER A 1 132 ? -2.411 9.922 18.792 1.00 83.81 132 SER A O 1
ATOM 998 N N . GLU A 1 133 ? -3.200 11.174 20.479 1.00 86.81 133 GLU A N 1
ATOM 999 C CA . GLU A 1 133 ? -3.685 10.065 21.302 1.00 86.81 133 GLU A CA 1
ATOM 1000 C C . GLU A 1 133 ? -4.888 9.369 20.655 1.00 86.81 133 GLU A C 1
ATOM 1002 O O . GLU A 1 133 ? -4.885 8.142 20.521 1.00 86.81 133 GLU A O 1
ATOM 1007 N N . GLU A 1 134 ? -5.877 10.134 20.180 1.00 85.94 134 GLU A N 1
ATOM 1008 C CA . GLU A 1 134 ? -7.031 9.584 19.459 1.00 85.94 134 GLU A CA 1
ATOM 1009 C C . GLU A 1 134 ? -6.619 8.948 18.130 1.00 85.94 134 GLU A C 1
ATOM 1011 O O . GLU A 1 134 ? -7.030 7.824 17.832 1.00 85.94 134 GLU A O 1
ATOM 1016 N N . ALA A 1 135 ? -5.765 9.629 17.361 1.00 85.81 135 ALA A N 1
ATOM 1017 C CA . ALA A 1 135 ? -5.246 9.135 16.090 1.00 85.81 135 ALA A CA 1
ATOM 1018 C C . ALA A 1 135 ? -4.541 7.784 16.266 1.00 85.81 135 ALA A C 1
ATOM 1020 O O . ALA A 1 135 ? -4.807 6.835 15.528 1.00 85.81 135 ALA A O 1
ATOM 1021 N N . SER A 1 136 ? -3.695 7.665 17.293 1.00 88.38 136 SER A N 1
ATOM 1022 C CA . SER A 1 136 ? -2.977 6.425 17.595 1.00 88.38 136 SER A CA 1
ATOM 1023 C C . SER A 1 136 ? -3.928 5.296 17.997 1.00 88.38 136 SER A C 1
ATOM 1025 O O . SER A 1 136 ? -3.799 4.176 17.500 1.00 88.38 136 SER A O 1
ATOM 1027 N N . ALA A 1 137 ? -4.903 5.574 18.868 1.00 90.94 137 ALA A N 1
ATOM 1028 C CA . ALA A 1 137 ? -5.867 4.572 19.319 1.00 90.94 137 ALA A CA 1
ATOM 1029 C C . ALA A 1 137 ? -6.727 4.041 18.159 1.00 90.94 137 ALA A C 1
ATOM 1031 O O . ALA A 1 137 ? -6.921 2.829 18.027 1.00 90.94 137 ALA A O 1
ATOM 1032 N N . LEU A 1 138 ? -7.195 4.937 17.287 1.00 91.00 138 LEU A N 1
ATOM 1033 C CA . LEU A 1 138 ? -7.981 4.570 16.112 1.00 91.00 138 LEU A CA 1
ATOM 1034 C C . LEU A 1 138 ? -7.143 3.816 15.077 1.00 91.00 138 LEU A C 1
ATOM 1036 O O . LEU A 1 138 ? -7.621 2.819 14.538 1.00 91.00 138 LEU A O 1
ATOM 1040 N N . ALA A 1 139 ? -5.893 4.226 14.839 1.00 90.69 139 ALA A N 1
ATOM 1041 C CA . ALA A 1 139 ? -4.988 3.534 13.923 1.00 90.69 139 ALA A CA 1
ATOM 1042 C C . ALA A 1 139 ? -4.724 2.092 14.377 1.00 90.69 139 ALA A C 1
ATOM 1044 O O . ALA A 1 139 ? -4.858 1.158 13.589 1.00 90.69 139 ALA A O 1
ATOM 1045 N N . ILE A 1 140 ? -4.425 1.893 15.665 1.00 91.44 140 ILE A N 1
ATOM 1046 C CA . ILE A 1 140 ? -4.213 0.555 16.239 1.00 91.44 140 ILE A CA 1
ATOM 1047 C C . ILE A 1 140 ? -5.475 -0.304 16.100 1.00 91.44 140 ILE A C 1
ATOM 1049 O O . ILE A 1 140 ? -5.377 -1.475 15.728 1.00 91.44 140 ILE A O 1
ATOM 1053 N N . SER A 1 141 ? -6.650 0.269 16.372 1.00 93.31 141 SER A N 1
ATOM 1054 C CA . SER A 1 141 ? -7.930 -0.429 16.216 1.00 93.31 141 SER A CA 1
ATOM 1055 C C . SER A 1 141 ? -8.164 -0.855 14.762 1.00 93.31 141 SER A C 1
ATOM 1057 O O . SER A 1 141 ? -8.428 -2.027 14.497 1.00 93.31 141 SER A O 1
ATOM 1059 N N . LEU A 1 142 ? -7.966 0.061 13.807 1.00 92.38 142 LEU A N 1
ATOM 1060 C CA . LEU A 1 142 ? -8.107 -0.214 12.377 1.00 92.38 142 LEU A CA 1
ATOM 1061 C C . LEU A 1 142 ? -7.153 -1.323 11.918 1.00 92.38 142 LEU A C 1
ATOM 1063 O O . LEU A 1 142 ? -7.594 -2.291 11.303 1.00 92.38 142 LEU A O 1
ATOM 1067 N N . PHE A 1 143 ? -5.864 -1.227 12.254 1.00 91.56 143 PHE A N 1
ATOM 1068 C CA . PHE A 1 143 ? -4.879 -2.250 11.891 1.00 91.56 143 PHE A CA 1
ATOM 1069 C C . PHE A 1 143 ? -5.185 -3.606 12.536 1.00 91.56 143 PHE A C 1
ATOM 1071 O O . PHE A 1 143 ? -4.934 -4.647 11.929 1.00 91.56 143 PHE A O 1
ATOM 1078 N N . SER A 1 144 ? -5.750 -3.618 13.748 1.00 91.50 144 SER A N 1
ATOM 1079 C CA . SER A 1 144 ? -6.189 -4.855 14.397 1.00 91.50 144 SER A CA 1
ATOM 1080 C C . SER A 1 144 ? -7.327 -5.528 13.630 1.00 91.50 144 SER A C 1
ATOM 1082 O O . SER A 1 144 ? -7.283 -6.744 13.444 1.00 91.50 144 SER A O 1
ATOM 1084 N N . GLU A 1 145 ? -8.312 -4.761 13.159 1.00 91.38 145 GLU A N 1
ATOM 1085 C CA . GLU A 1 145 ? -9.419 -5.293 12.356 1.00 91.38 145 GLU A CA 1
ATOM 1086 C C . GLU A 1 145 ? -8.958 -5.764 10.971 1.00 91.38 145 GLU A C 1
ATOM 1088 O O . GLU A 1 145 ? -9.298 -6.876 10.571 1.00 91.38 145 GLU A O 1
ATOM 1093 N N . LEU A 1 146 ? -8.108 -4.995 10.279 1.00 89.75 146 LEU A N 1
ATOM 1094 C CA . LEU A 1 146 ? -7.535 -5.407 8.988 1.00 89.75 146 LEU A CA 1
ATOM 1095 C C . LEU A 1 146 ? -6.773 -6.734 9.104 1.00 89.75 146 LEU A C 1
ATOM 1097 O O . LEU A 1 146 ? -7.028 -7.671 8.347 1.00 89.75 146 LEU A O 1
ATOM 1101 N N . LYS A 1 147 ? -5.953 -6.874 10.152 1.00 86.75 147 LYS A N 1
ATOM 1102 C CA . LYS A 1 147 ? -5.214 -8.112 10.413 1.00 86.75 147 LYS A CA 1
ATOM 1103 C C . LYS A 1 147 ? -6.132 -9.319 10.646 1.00 86.75 147 LYS A C 1
ATOM 1105 O O . LYS A 1 147 ? -5.776 -10.434 10.266 1.00 86.75 147 LYS A O 1
ATOM 1110 N N . LYS A 1 148 ? -7.304 -9.139 11.273 1.00 86.38 148 LYS A N 1
ATOM 1111 C CA . LYS A 1 148 ? -8.288 -10.228 11.468 1.00 86.38 148 LYS A CA 1
ATOM 1112 C C . LYS A 1 148 ? -8.910 -10.685 10.149 1.00 86.38 148 LYS A C 1
ATOM 1114 O O . LYS A 1 148 ? 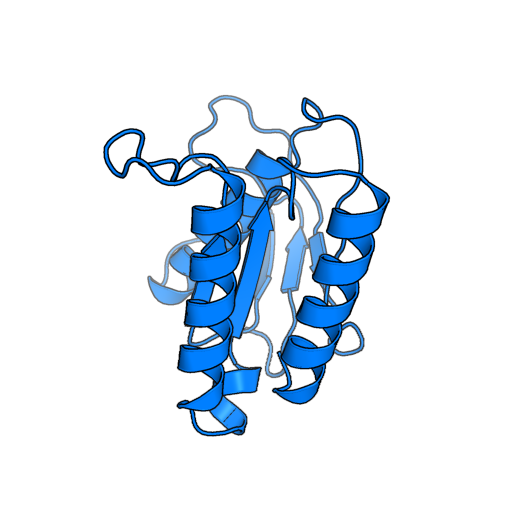-9.253 -11.859 10.028 1.00 86.38 148 LYS A O 1
ATOM 1119 N N . LEU A 1 149 ? -9.041 -9.777 9.183 1.00 83.12 149 LEU A N 1
ATOM 1120 C CA . LEU A 1 149 ? -9.551 -10.060 7.839 1.00 83.12 149 LEU A CA 1
ATOM 1121 C C . LEU A 1 149 ? -8.492 -10.696 6.920 1.00 83.12 149 LEU A C 1
ATOM 1123 O O . LEU A 1 149 ? -8.819 -11.126 5.817 1.00 83.12 149 LEU A O 1
ATOM 1127 N N . GLY A 1 150 ? -7.246 -10.816 7.391 1.00 73.56 150 GLY A N 1
ATOM 1128 C CA . GLY A 1 150 ? -6.129 -11.382 6.634 1.00 73.56 150 GLY A CA 1
ATOM 1129 C C . GLY A 1 150 ? -5.474 -10.395 5.669 1.00 73.56 150 GLY A C 1
ATOM 1130 O O . GLY A 1 150 ? -4.668 -10.832 4.848 1.00 73.56 150 GLY A O 1
ATOM 1131 N N . SER A 1 151 ? -5.830 -9.111 5.764 1.00 59.06 151 SER A N 1
ATOM 1132 C CA . SER A 1 151 ? -5.233 -8.002 5.014 1.00 59.06 151 SER A CA 1
ATOM 1133 C C . SER A 1 151 ? -4.000 -7.440 5.718 1.00 59.06 151 SER A C 1
ATOM 1135 O O . SER A 1 151 ? -3.956 -7.461 6.973 1.00 59.06 151 SER A O 1
#

Foldseek 3Di:
DDPAAWKFFAQQFQVPDPDTRGDTDIDDNVHPDDDDDDDPPPCPVRVLVSVVVQLVCVVVVHDRRGPDIDHDNQPAEAAADPVPDDPPDPDDPQVVLVVSLVVLLVVLVPDDLVNSLSYHHHHHDFSVPDDPVVRVVVVVVSVVSSVVSND

pLDDT: mean 86.58, std 12.2, range [46.88, 98.38]